Protein AF-A0A2D0N1N7-F1 (afdb_monomer_lite)

Secondary structure (DSSP, 8-state):
--HHHHHHHHHHHHHHHHHHHHSTTSTTHHHHHHHHHHHHHHHHHHTTS--SS-HHHHHHHHHHHHHHHHHHHHS-HHHHHHHHHHHHHHHHHHHHHHHHHT--

Organism: Flavilitoribacter nigricans (strain ATCC 23147 / DSM 23189 / NBRC 102662 / NCIMB 1420 / SS-2) (NCBI:txid1122177)

Structure (mmCIF, N/CA/C/O backbone):
data_AF-A0A2D0N1N7-F1
#
_entry.id   AF-A0A2D0N1N7-F1
#
loop_
_atom_site.group_PDB
_atom_site.id
_atom_site.type_symbol
_atom_site.label_atom_id
_atom_site.label_alt_id
_atom_site.label_comp_id
_atom_site.label_asym_id
_atom_site.label_entity_id
_atom_site.label_seq_id
_atom_site.pdbx_PDB_ins_code
_atom_site.Cartn_x
_atom_site.Cartn_y
_atom_site.Cartn_z
_atom_site.occupancy
_atom_site.B_iso_or_equiv
_atom_site.auth_seq_id
_atom_site.auth_comp_id
_atom_site.auth_asym_id
_atom_site.auth_atom_id
_atom_site.pdbx_PDB_model_num
ATOM 1 N N . MET A 1 1 ? -10.078 14.421 9.875 1.00 61.66 1 MET A N 1
ATOM 2 C CA . MET A 1 1 ? -9.412 13.394 9.048 1.00 61.66 1 MET A CA 1
ATOM 3 C C . MET A 1 1 ? -9.274 12.150 9.906 1.00 61.66 1 MET A C 1
ATOM 5 O O . MET A 1 1 ? -8.851 12.292 11.046 1.00 61.66 1 MET A O 1
ATOM 9 N N . ASP A 1 2 ? -9.722 10.987 9.432 1.00 84.00 2 ASP A N 1
ATOM 10 C CA . ASP A 1 2 ? -9.668 9.754 10.228 1.00 84.00 2 ASP A CA 1
ATOM 11 C C . ASP A 1 2 ? -8.205 9.326 10.436 1.00 84.00 2 ASP A C 1
ATOM 13 O O . ASP A 1 2 ? -7.430 9.278 9.475 1.00 84.00 2 ASP A O 1
ATOM 17 N N . LYS A 1 3 ? -7.819 9.039 11.686 1.00 87.00 3 LYS A N 1
ATOM 18 C CA . LYS A 1 3 ? -6.447 8.647 12.049 1.00 87.00 3 LYS A CA 1
ATOM 19 C C . LYS A 1 3 ? -5.989 7.398 11.300 1.00 87.00 3 LYS A C 1
ATOM 21 O O . LYS A 1 3 ? -4.807 7.275 10.998 1.00 87.00 3 LYS A O 1
ATOM 26 N N . ARG A 1 4 ? -6.910 6.513 10.913 1.00 88.88 4 ARG A N 1
ATOM 27 C CA . ARG A 1 4 ? -6.599 5.296 10.151 1.00 88.88 4 ARG A CA 1
ATOM 28 C C . ARG A 1 4 ? -6.002 5.591 8.778 1.00 88.88 4 ARG A C 1
ATOM 30 O O . ARG A 1 4 ? -5.186 4.810 8.303 1.00 88.88 4 ARG A O 1
ATOM 37 N N . ILE A 1 5 ? -6.353 6.724 8.163 1.00 92.38 5 ILE A N 1
ATOM 38 C CA . ILE A 1 5 ? -5.760 7.166 6.891 1.00 92.38 5 ILE A CA 1
ATOM 39 C C . ILE A 1 5 ? -4.295 7.560 7.106 1.00 92.38 5 ILE A C 1
ATOM 41 O O . ILE A 1 5 ? -3.443 7.178 6.311 1.00 92.38 5 ILE A O 1
ATOM 45 N N . LEU A 1 6 ? -3.995 8.271 8.200 1.00 92.56 6 LEU A N 1
ATOM 46 C CA . LEU A 1 6 ? -2.625 8.645 8.569 1.00 92.56 6 LEU A CA 1
ATOM 47 C C . LEU A 1 6 ? -1.782 7.423 8.941 1.00 92.56 6 LEU A C 1
ATOM 49 O O . LEU A 1 6 ? -0.648 7.316 8.491 1.00 92.56 6 LEU A O 1
ATOM 53 N N . ILE A 1 7 ? -2.346 6.487 9.708 1.00 92.62 7 ILE A N 1
ATOM 54 C CA . ILE A 1 7 ? -1.698 5.210 10.035 1.00 92.62 7 ILE A CA 1
ATOM 55 C C . ILE A 1 7 ? -1.407 4.436 8.747 1.00 92.62 7 ILE A C 1
ATOM 57 O O . ILE A 1 7 ? -0.282 3.995 8.542 1.00 92.62 7 ILE A O 1
ATOM 61 N N . GLY A 1 8 ? -2.390 4.320 7.850 1.00 93.62 8 GLY A N 1
ATOM 62 C CA . GLY A 1 8 ? -2.215 3.665 6.557 1.00 93.62 8 GLY A CA 1
ATOM 63 C C . GLY A 1 8 ? -1.122 4.313 5.716 1.00 93.62 8 GLY A C 1
ATOM 64 O O . GLY A 1 8 ? -0.222 3.615 5.258 1.00 93.62 8 GLY A O 1
ATOM 65 N N . ALA A 1 9 ? -1.142 5.639 5.569 1.00 94.69 9 ALA A N 1
ATOM 66 C CA . ALA A 1 9 ? -0.102 6.382 4.861 1.00 94.69 9 ALA A CA 1
ATOM 67 C C . ALA A 1 9 ? 1.281 6.207 5.510 1.00 94.69 9 ALA A C 1
ATOM 69 O O . ALA A 1 9 ? 2.268 6.073 4.797 1.00 94.69 9 ALA A O 1
ATOM 70 N N . GLY A 1 10 ? 1.359 6.158 6.843 1.00 94.50 10 GLY A N 1
ATOM 71 C CA . GLY A 1 10 ? 2.600 5.924 7.582 1.00 94.50 10 GLY A CA 1
ATOM 72 C C . GLY A 1 10 ? 3.165 4.518 7.373 1.00 94.50 10 GLY A C 1
ATOM 73 O O . GLY A 1 10 ? 4.346 4.370 7.076 1.00 94.50 10 GLY A O 1
ATOM 74 N N . VAL A 1 11 ? 2.329 3.479 7.458 1.00 94.75 11 VAL A N 1
ATOM 75 C CA . VAL A 1 11 ? 2.744 2.095 7.162 1.00 94.75 11 VAL A CA 1
ATOM 76 C C . VAL A 1 11 ? 3.152 1.961 5.692 1.00 94.75 11 VAL A C 1
ATOM 78 O O . VAL A 1 11 ? 4.182 1.362 5.389 1.00 94.75 11 VAL A O 1
ATOM 81 N N . GLY A 1 12 ? 2.378 2.568 4.790 1.00 95.25 12 GLY A N 1
ATOM 82 C CA . GLY A 1 12 ? 2.677 2.623 3.363 1.00 95.25 12 GLY A CA 1
ATOM 83 C C . GLY A 1 12 ? 3.976 3.364 3.050 1.00 95.25 12 GLY A C 1
ATOM 84 O O . GLY A 1 12 ? 4.719 2.930 2.180 1.00 95.25 12 GLY A O 1
ATOM 85 N N . LEU A 1 13 ? 4.304 4.423 3.794 1.00 95.69 13 LEU A N 1
ATOM 86 C CA . LEU A 1 13 ? 5.582 5.127 3.686 1.00 95.69 13 LEU A CA 1
ATOM 87 C C . LEU A 1 13 ? 6.751 4.220 4.070 1.00 95.69 13 LEU A C 1
ATOM 89 O O . LEU A 1 13 ? 7.744 4.169 3.353 1.00 95.69 13 LEU A O 1
ATOM 93 N N . VAL A 1 14 ? 6.640 3.498 5.188 1.00 94.75 14 VAL A N 1
ATOM 94 C CA . VAL A 1 14 ? 7.700 2.589 5.646 1.00 94.75 14 VAL A CA 1
ATOM 95 C C . VAL A 1 14 ? 7.935 1.475 4.628 1.00 94.75 14 VAL A C 1
ATOM 97 O O . VAL A 1 14 ? 9.081 1.226 4.257 1.00 94.75 14 VAL A O 1
ATOM 100 N N . LEU A 1 15 ? 6.870 0.838 4.135 1.00 94.38 15 LEU A N 1
ATOM 101 C CA . LEU A 1 15 ? 6.993 -0.209 3.117 1.00 94.38 15 LEU A CA 1
ATOM 102 C C . LEU A 1 15 ? 7.479 0.346 1.775 1.00 94.38 15 LEU A C 1
ATOM 104 O O . LEU A 1 15 ? 8.399 -0.217 1.196 1.00 94.38 15 LEU A O 1
ATOM 108 N N . GLY A 1 16 ? 6.964 1.495 1.339 1.00 92.75 16 GLY A N 1
ATOM 109 C CA . GLY A 1 16 ? 7.417 2.169 0.124 1.00 92.75 16 GLY A CA 1
ATOM 110 C C . GLY A 1 16 ? 8.890 2.586 0.183 1.00 92.75 16 GLY A C 1
ATOM 111 O O . GLY A 1 16 ? 9.574 2.532 -0.832 1.00 92.75 16 GLY A O 1
ATOM 112 N N . LEU A 1 17 ? 9.419 2.950 1.359 1.00 93.44 17 LEU A N 1
ATOM 113 C CA . LEU A 1 17 ? 10.856 3.186 1.548 1.00 93.44 17 LEU A CA 1
ATOM 114 C C . LEU A 1 17 ? 11.657 1.893 1.393 1.00 93.44 17 LEU A C 1
ATOM 116 O O . LEU A 1 17 ? 12.677 1.895 0.709 1.00 93.44 17 LEU A O 1
ATOM 120 N N . ILE A 1 18 ? 11.202 0.797 2.003 1.00 92.31 18 ILE A N 1
ATOM 121 C CA . ILE A 1 18 ? 11.856 -0.512 1.873 1.00 92.31 18 ILE A CA 1
ATOM 122 C C . ILE A 1 18 ? 11.891 -0.929 0.399 1.00 92.31 18 ILE A C 1
ATOM 124 O O . ILE A 1 18 ? 12.955 -1.246 -0.122 1.00 92.31 18 ILE A O 1
ATOM 128 N N . GLU A 1 19 ? 10.759 -0.856 -0.294 1.00 90.06 19 GLU A N 1
ATOM 129 C CA . GLU A 1 19 ? 10.646 -1.170 -1.721 1.00 90.06 19 GLU A CA 1
ATOM 130 C C . GLU A 1 19 ? 11.496 -0.255 -2.585 1.00 90.06 19 GLU A C 1
ATOM 132 O O . GLU A 1 19 ? 12.199 -0.734 -3.470 1.00 90.06 19 GLU A O 1
ATOM 137 N N . MET A 1 20 ? 11.496 1.048 -2.295 1.00 90.94 20 MET A N 1
ATOM 138 C CA . MET A 1 20 ? 12.363 1.997 -2.976 1.00 90.94 20 MET A CA 1
ATOM 139 C C . MET A 1 20 ? 13.809 1.525 -2.916 1.00 90.94 20 MET A C 1
ATOM 141 O O . MET A 1 20 ? 14.445 1.563 -3.958 1.00 90.94 20 MET A O 1
ATOM 145 N N . PHE A 1 21 ? 14.318 1.071 -1.762 1.00 89.12 21 PHE A N 1
ATOM 146 C CA . PHE A 1 21 ? 15.692 0.569 -1.608 1.00 89.12 21 PHE A CA 1
ATOM 147 C C . PHE A 1 21 ? 15.925 -0.819 -2.223 1.00 89.12 21 PHE A C 1
ATOM 149 O O . PHE A 1 21 ? 17.020 -1.095 -2.709 1.00 89.12 21 PHE A O 1
ATOM 156 N N . LEU A 1 22 ? 14.922 -1.698 -2.214 1.00 87.19 22 LEU A N 1
ATOM 157 C CA . LEU A 1 22 ? 15.030 -3.040 -2.796 1.00 87.19 22 LEU A CA 1
ATOM 158 C C . LEU A 1 22 ? 14.994 -3.015 -4.329 1.00 87.19 22 LEU A C 1
ATOM 160 O O . LEU A 1 22 ? 15.702 -3.785 -4.975 1.00 87.19 22 LEU A O 1
ATOM 164 N N . PHE A 1 23 ? 14.216 -2.101 -4.905 1.00 84.00 23 PHE A N 1
ATOM 165 C CA . PHE A 1 23 ? 13.958 -2.011 -6.341 1.00 84.00 23 PHE A CA 1
ATOM 166 C C . PHE A 1 23 ? 14.615 -0.777 -6.993 1.00 84.00 23 PHE A C 1
ATOM 168 O O . PHE A 1 23 ? 14.316 -0.442 -8.139 1.00 84.00 23 PHE A O 1
ATOM 175 N N . THR A 1 24 ? 15.558 -0.104 -6.310 1.00 70.00 24 THR A N 1
ATOM 176 C CA . THR A 1 24 ? 16.235 1.124 -6.801 1.00 70.00 24 THR A CA 1
ATOM 177 C C . THR A 1 24 ? 17.208 0.910 -7.955 1.00 70.00 24 THR A C 1
ATOM 179 O O . THR A 1 24 ? 17.866 1.864 -8.366 1.00 70.00 24 THR A O 1
ATOM 182 N N . GLN A 1 25 ? 17.334 -0.294 -8.516 1.00 62.44 25 GLN A N 1
ATOM 183 C CA . GLN A 1 25 ? 18.294 -0.542 -9.600 1.00 62.44 25 GLN A CA 1
ATOM 184 C C . GLN A 1 25 ? 17.950 0.183 -10.927 1.00 62.44 25 GLN A C 1
ATOM 186 O O . GLN A 1 25 ? 18.640 -0.008 -11.924 1.00 62.44 25 GLN A O 1
ATOM 191 N N . GLY A 1 26 ? 16.946 1.071 -10.949 1.00 57.38 26 GLY A N 1
ATOM 192 C CA . GLY A 1 26 ? 16.631 1.958 -12.071 1.00 57.38 26 GLY A CA 1
ATOM 193 C C . GLY A 1 26 ? 15.939 3.268 -11.660 1.00 57.38 26 GLY A C 1
ATOM 194 O O . GLY A 1 26 ? 15.670 3.524 -10.487 1.00 57.38 26 GLY A O 1
ATOM 195 N N . ASN A 1 27 ? 15.601 4.091 -12.661 1.00 59.53 27 ASN A N 1
ATOM 196 C CA . ASN A 1 27 ? 15.047 5.457 -12.558 1.00 59.53 27 ASN A CA 1
ATOM 197 C C . ASN A 1 27 ? 13.641 5.568 -11.905 1.00 59.53 27 ASN A C 1
ATOM 199 O O . ASN A 1 27 ? 12.993 6.607 -11.999 1.00 59.53 27 ASN A O 1
ATOM 203 N N . GLY A 1 28 ? 13.149 4.501 -11.265 1.00 67.38 28 GLY A N 1
ATOM 204 C CA . GLY A 1 28 ? 11.788 4.374 -10.738 1.00 67.38 28 GLY A CA 1
ATOM 205 C C . GLY A 1 28 ? 11.669 4.354 -9.212 1.00 67.38 28 GLY A C 1
ATOM 206 O O . GLY A 1 28 ? 10.553 4.262 -8.717 1.00 67.38 28 GLY A O 1
ATOM 207 N N . GLY A 1 29 ? 12.760 4.452 -8.442 1.00 81.56 29 GLY A N 1
ATOM 208 C CA . GLY A 1 29 ? 12.726 4.300 -6.973 1.00 81.56 29 GLY A CA 1
ATOM 209 C C . GLY A 1 29 ? 11.709 5.205 -6.256 1.00 81.56 29 GLY A C 1
ATOM 210 O O . GLY A 1 29 ? 10.984 4.760 -5.370 1.00 81.56 29 GLY A O 1
ATOM 211 N N . ILE A 1 30 ? 11.585 6.462 -6.690 1.00 88.31 30 ILE A N 1
ATOM 212 C CA . ILE A 1 30 ? 10.610 7.411 -6.125 1.00 88.31 30 ILE A CA 1
ATOM 213 C C . ILE A 1 30 ? 9.163 6.977 -6.406 1.00 88.31 30 ILE A C 1
ATOM 215 O O . ILE A 1 30 ? 8.287 7.213 -5.576 1.00 88.31 30 ILE A O 1
ATOM 219 N N . LEU A 1 31 ? 8.900 6.324 -7.543 1.00 90.31 31 LEU A N 1
ATOM 220 C CA . LEU A 1 31 ? 7.566 5.823 -7.869 1.00 90.31 31 LEU A CA 1
ATOM 221 C C . LEU A 1 31 ? 7.132 4.755 -6.860 1.00 90.31 31 LEU A C 1
ATOM 223 O O . LEU A 1 31 ? 6.020 4.843 -6.353 1.00 90.31 31 LEU A O 1
ATOM 227 N N . TRP A 1 32 ? 8.015 3.820 -6.499 1.00 90.0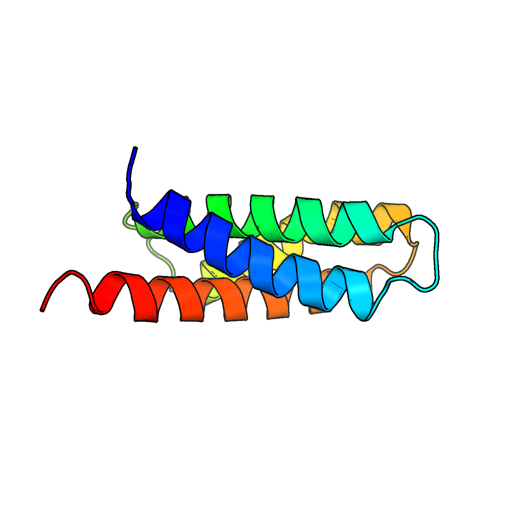0 32 TRP A N 1
ATOM 228 C CA . TRP A 1 32 ? 7.744 2.804 -5.471 1.00 90.00 32 TRP A CA 1
ATOM 229 C C . TRP A 1 32 ? 7.361 3.432 -4.126 1.00 90.00 32 TRP A C 1
ATOM 231 O O . TRP A 1 32 ? 6.349 3.066 -3.529 1.00 90.00 32 TRP A O 1
ATOM 241 N N . LEU A 1 33 ? 8.099 4.461 -3.699 1.00 92.38 33 LEU A N 1
ATOM 242 C CA . LEU A 1 33 ? 7.786 5.209 -2.481 1.00 92.38 33 LEU A CA 1
ATOM 243 C C . LEU A 1 33 ? 6.399 5.864 -2.543 1.00 92.38 33 LEU A C 1
ATOM 245 O O . LEU A 1 33 ? 5.592 5.711 -1.624 1.00 92.38 33 LEU A O 1
ATOM 249 N N . ILE A 1 34 ? 6.117 6.600 -3.623 1.00 93.62 34 ILE A N 1
ATOM 250 C CA . ILE A 1 34 ? 4.843 7.308 -3.801 1.00 93.62 34 ILE A CA 1
ATOM 251 C C . ILE A 1 34 ? 3.683 6.310 -3.827 1.00 93.62 34 ILE A C 1
ATOM 253 O O . ILE A 1 34 ? 2.672 6.528 -3.156 1.00 93.62 34 ILE A O 1
ATOM 257 N N . MET A 1 35 ? 3.831 5.204 -4.556 1.00 93.44 35 MET A N 1
ATOM 258 C CA . MET A 1 35 ? 2.790 4.186 -4.673 1.00 93.44 35 MET A CA 1
ATOM 259 C C . MET A 1 35 ? 2.530 3.479 -3.343 1.00 93.44 35 MET A C 1
ATOM 261 O O . MET A 1 35 ? 1.363 3.287 -2.998 1.00 93.44 35 MET A O 1
ATOM 265 N N . GLY A 1 36 ? 3.569 3.203 -2.550 1.00 94.75 36 GLY A N 1
ATOM 266 C CA . GLY A 1 36 ? 3.423 2.684 -1.189 1.00 94.75 36 GLY A CA 1
ATOM 267 C C . GLY A 1 36 ? 2.614 3.622 -0.287 1.00 94.75 36 GLY A C 1
ATOM 268 O O . GLY A 1 36 ? 1.669 3.188 0.376 1.00 94.75 36 GLY A O 1
ATOM 269 N N . VAL A 1 37 ? 2.900 4.930 -0.311 1.00 96.31 37 VAL A N 1
ATOM 270 C CA . VAL A 1 37 ? 2.151 5.937 0.470 1.00 96.31 37 VAL A CA 1
ATOM 271 C C . VAL A 1 37 ? 0.693 6.038 0.016 1.00 96.31 37 VAL A C 1
ATOM 273 O O . VAL A 1 37 ? -0.215 6.059 0.852 1.00 96.31 37 VAL A O 1
ATOM 276 N N . VAL A 1 38 ? 0.449 6.081 -1.296 1.00 96.25 38 VAL A N 1
ATOM 277 C CA . VAL A 1 38 ? -0.904 6.175 -1.869 1.00 96.25 38 VAL A CA 1
ATOM 278 C C . VAL A 1 38 ? -1.718 4.919 -1.554 1.00 96.25 38 VAL A C 1
ATOM 280 O O . VAL A 1 38 ? -2.865 5.036 -1.115 1.00 96.25 38 VAL A O 1
ATOM 283 N N . ALA A 1 39 ? -1.128 3.729 -1.698 1.00 95.44 39 ALA A N 1
ATOM 284 C CA . ALA A 1 39 ? -1.753 2.469 -1.300 1.00 95.44 39 ALA A CA 1
ATOM 285 C C . ALA A 1 39 ? -2.052 2.447 0.201 1.00 95.44 39 ALA A C 1
ATOM 287 O O . ALA A 1 39 ? -3.160 2.097 0.607 1.00 95.44 39 ALA A O 1
ATOM 288 N N . GLY A 1 40 ? -1.108 2.924 1.012 1.00 95.50 40 GLY A N 1
ATOM 289 C CA . GLY A 1 40 ? -1.261 3.155 2.443 1.00 95.50 40 GLY A CA 1
ATOM 290 C C . GLY A 1 40 ? -2.499 3.969 2.791 1.00 95.50 40 GLY A C 1
ATOM 291 O O . GLY A 1 40 ? -3.366 3.521 3.545 1.00 95.50 40 GLY A O 1
ATOM 292 N N . ALA A 1 41 ? -2.608 5.160 2.210 1.00 95.31 41 ALA A N 1
ATOM 293 C CA . ALA A 1 41 ? -3.731 6.059 2.435 1.00 95.31 41 ALA A CA 1
ATOM 294 C C . ALA A 1 41 ? -5.061 5.453 1.954 1.00 95.3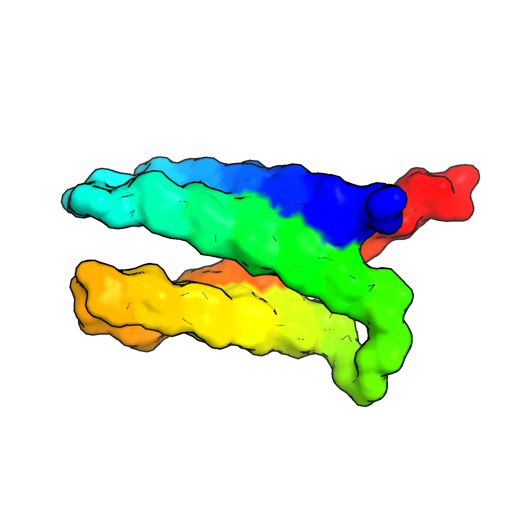1 41 ALA A C 1
ATOM 296 O O . ALA A 1 41 ? -6.069 5.552 2.659 1.00 95.31 41 ALA A O 1
ATOM 297 N N . ALA A 1 42 ? -5.068 4.786 0.795 1.00 95.19 42 ALA A N 1
ATOM 298 C CA . ALA A 1 42 ? -6.251 4.131 0.243 1.00 95.19 42 ALA A CA 1
ATOM 299 C C . ALA A 1 42 ? -6.745 2.980 1.133 1.00 95.19 42 ALA A C 1
ATOM 301 O O . ALA A 1 42 ? -7.940 2.887 1.413 1.00 95.19 42 ALA A O 1
ATOM 302 N N . ILE A 1 43 ? -5.839 2.142 1.642 1.00 95.31 43 ILE A N 1
ATOM 303 C CA . ILE A 1 43 ? -6.158 1.037 2.559 1.00 95.31 43 ILE A CA 1
ATOM 304 C C . ILE A 1 43 ? -6.608 1.574 3.921 1.00 95.31 43 ILE A C 1
ATOM 306 O O . ILE A 1 43 ? -7.595 1.098 4.488 1.00 95.31 43 ILE A O 1
ATOM 310 N N . GLY A 1 44 ? -5.936 2.610 4.426 1.00 93.06 44 GLY A N 1
ATOM 311 C CA . GLY A 1 44 ? -6.336 3.317 5.639 1.00 93.06 44 GLY A CA 1
ATOM 312 C C . GLY A 1 44 ? -7.752 3.881 5.523 1.00 93.06 44 GLY A C 1
ATOM 313 O O . GLY A 1 44 ? -8.579 3.648 6.403 1.00 93.06 44 GLY A O 1
ATOM 314 N N . PHE A 1 45 ? -8.081 4.524 4.400 1.00 92.75 45 PHE A N 1
ATOM 315 C CA . PHE A 1 45 ? -9.445 4.963 4.099 1.00 92.75 45 PHE A CA 1
ATOM 316 C C . PHE A 1 45 ? -10.408 3.781 3.999 1.00 92.75 45 PHE A C 1
ATOM 318 O O . PHE A 1 45 ? -11.493 3.821 4.584 1.00 92.75 45 PHE A O 1
ATOM 325 N N . ALA A 1 46 ? -10.010 2.700 3.329 1.00 91.69 46 ALA A N 1
ATOM 326 C CA . ALA A 1 46 ? -10.856 1.532 3.166 1.00 91.69 46 ALA A CA 1
ATOM 327 C C . ALA A 1 46 ? -11.230 0.890 4.517 1.00 91.69 46 ALA A C 1
ATOM 329 O O . ALA A 1 46 ? -12.345 0.410 4.699 1.00 91.69 46 ALA A O 1
ATOM 330 N N . SER A 1 47 ? -10.339 0.968 5.507 1.00 90.50 47 SER A N 1
ATOM 331 C CA . SER A 1 47 ? -10.585 0.474 6.867 1.00 90.50 47 SER A CA 1
ATOM 332 C C . SER A 1 47 ? -11.639 1.271 7.655 1.00 90.50 47 SER A C 1
ATOM 334 O O . SER A 1 47 ? -12.097 0.821 8.707 1.00 90.50 47 SER A O 1
ATOM 336 N N . THR A 1 48 ? -12.021 2.464 7.183 1.00 88.94 48 THR A N 1
ATOM 337 C CA . THR A 1 48 ? -13.054 3.309 7.814 1.00 88.94 48 THR A CA 1
ATOM 338 C C . THR A 1 48 ? -14.465 2.954 7.348 1.00 88.94 48 THR A C 1
ATOM 340 O O . THR A 1 48 ? -15.447 3.375 7.959 1.00 88.94 48 THR A O 1
ATOM 343 N N . ARG A 1 49 ? -14.590 2.189 6.258 1.00 85.88 49 ARG A N 1
ATOM 344 C CA . ARG A 1 49 ? -15.868 1.878 5.620 1.00 85.88 49 ARG A CA 1
ATOM 345 C C . ARG A 1 49 ? -16.227 0.402 5.814 1.00 85.88 49 ARG A C 1
ATOM 347 O O . ARG A 1 49 ? -15.357 -0.461 5.705 1.00 85.88 49 ARG A O 1
ATOM 354 N N . PRO A 1 50 ? -17.507 0.085 6.065 1.00 81.75 50 PRO A N 1
ATOM 355 C CA . PRO A 1 50 ? -17.965 -1.293 6.123 1.00 81.75 50 PRO A CA 1
ATOM 356 C C . PRO A 1 50 ? -18.098 -1.843 4.699 1.00 81.75 50 PRO A C 1
ATOM 358 O O . PRO A 1 50 ? -19.127 -1.677 4.047 1.00 81.75 50 PRO A O 1
ATOM 361 N N . PHE A 1 51 ? -17.045 -2.480 4.194 1.00 83.19 51 PHE A N 1
ATOM 362 C CA . PHE A 1 51 ? -17.120 -3.238 2.946 1.00 83.19 51 PHE A CA 1
ATOM 363 C C . PHE A 1 51 ? -17.608 -4.664 3.214 1.00 83.19 51 PHE A C 1
ATOM 365 O O . PHE A 1 51 ? -17.225 -5.281 4.204 1.00 83.19 51 PHE A O 1
ATOM 372 N N . GLY A 1 52 ? -18.418 -5.212 2.305 1.00 85.38 52 GLY A N 1
ATOM 373 C CA . GLY A 1 52 ? -18.931 -6.589 2.389 1.00 85.38 52 GLY A CA 1
ATOM 374 C C . GLY A 1 52 ? -17.899 -7.681 2.079 1.00 85.38 52 GLY A C 1
ATOM 375 O O . GLY A 1 52 ? -18.261 -8.846 1.953 1.00 85.38 52 GLY A O 1
ATOM 376 N N . ILE A 1 53 ? -16.625 -7.317 1.928 1.00 90.94 53 ILE A N 1
ATOM 377 C CA . ILE A 1 53 ? -15.521 -8.234 1.635 1.00 90.94 53 ILE A CA 1
ATOM 378 C C . ILE A 1 53 ? -14.486 -8.197 2.757 1.00 90.94 53 ILE A C 1
ATOM 380 O O . ILE A 1 53 ? -14.367 -7.212 3.486 1.00 90.94 53 ILE A O 1
ATOM 384 N N . ASN A 1 54 ? -13.712 -9.276 2.890 1.00 93.12 54 ASN A N 1
ATOM 385 C CA . ASN A 1 54 ? -12.651 -9.347 3.887 1.00 93.12 54 ASN A CA 1
ATOM 386 C C . ASN A 1 54 ? -11.643 -8.206 3.671 1.00 93.12 54 ASN A C 1
ATOM 388 O O . ASN A 1 54 ? -11.097 -8.048 2.581 1.00 93.12 54 ASN A O 1
ATOM 392 N N . PHE A 1 55 ? -11.374 -7.437 4.727 1.00 92.56 55 PHE A N 1
ATOM 393 C CA . PHE A 1 55 ? -10.485 -6.278 4.668 1.00 92.56 55 PHE A CA 1
ATOM 394 C C . PHE A 1 55 ? -9.084 -6.604 4.125 1.00 92.56 55 PHE A C 1
ATOM 396 O O . PHE A 1 55 ? -8.539 -5.818 3.357 1.00 92.56 55 PHE A O 1
ATOM 403 N N . LEU A 1 56 ? -8.505 -7.765 4.455 1.00 94.12 56 LEU A N 1
ATOM 404 C CA . LEU A 1 56 ? -7.184 -8.154 3.941 1.00 94.12 56 LEU A CA 1
ATOM 405 C C . LEU A 1 56 ? -7.221 -8.457 2.441 1.00 94.12 56 LEU A C 1
ATOM 407 O O . LEU A 1 56 ? -6.293 -8.096 1.724 1.00 94.12 56 LEU A O 1
ATOM 411 N N . VAL A 1 57 ? -8.317 -9.049 1.960 1.00 95.12 57 VAL A N 1
ATOM 412 C CA . VAL A 1 57 ? -8.539 -9.267 0.523 1.00 95.12 57 VAL A CA 1
ATOM 413 C C . VAL A 1 57 ? -8.688 -7.928 -0.192 1.00 95.12 57 VAL A C 1
ATOM 415 O O . VAL A 1 57 ? -8.053 -7.711 -1.217 1.00 95.12 57 VAL A O 1
ATOM 418 N N . LEU A 1 58 ? -9.459 -6.994 0.373 1.00 94.50 58 LEU A N 1
ATOM 419 C CA . LEU A 1 58 ? -9.571 -5.639 -0.169 1.00 94.50 58 LEU A CA 1
ATOM 420 C C . LEU A 1 58 ? -8.211 -4.929 -0.212 1.00 94.50 58 LEU A C 1
ATOM 422 O O . LEU A 1 58 ? -7.889 -4.293 -1.208 1.00 94.50 58 LEU A O 1
ATOM 426 N N . SER A 1 59 ? -7.400 -5.073 0.836 1.00 95.44 59 SER A N 1
ATOM 427 C CA . SER A 1 59 ? -6.067 -4.462 0.913 1.00 95.44 59 SER A CA 1
ATOM 428 C C . SER A 1 59 ? -5.128 -5.014 -0.164 1.00 95.44 59 SER A C 1
ATOM 430 O O . SER A 1 59 ? -4.449 -4.248 -0.843 1.00 95.44 59 SER A O 1
ATOM 432 N N . PHE A 1 60 ? -5.151 -6.334 -0.377 1.00 96.75 60 PHE A N 1
ATOM 433 C CA . PHE A 1 60 ? -4.421 -7.000 -1.456 1.00 96.75 60 PHE A CA 1
ATOM 434 C C . PHE A 1 60 ? -4.871 -6.505 -2.840 1.00 96.75 60 PHE A C 1
ATOM 436 O O . PHE A 1 60 ? -4.038 -6.156 -3.670 1.00 96.75 60 PHE A O 1
ATOM 443 N N . LEU A 1 61 ? -6.183 -6.398 -3.077 1.00 96.31 61 LEU A N 1
ATOM 444 C CA . LEU A 1 61 ? -6.735 -5.899 -4.343 1.00 96.31 61 LEU A CA 1
ATOM 445 C C . LEU A 1 61 ? -6.366 -4.434 -4.611 1.00 96.31 61 LEU A C 1
ATOM 447 O O . LEU A 1 61 ? -6.035 -4.092 -5.743 1.00 96.31 61 LEU A O 1
ATOM 451 N N . ILE A 1 62 ? -6.393 -3.574 -3.588 1.00 95.62 62 ILE A N 1
ATOM 452 C CA . ILE A 1 62 ? -5.947 -2.178 -3.712 1.00 95.62 62 ILE A CA 1
ATOM 453 C C . ILE A 1 62 ? -4.474 -2.135 -4.130 1.00 95.62 62 ILE A C 1
ATOM 455 O O . ILE A 1 62 ? -4.124 -1.393 -5.047 1.00 95.62 62 ILE A O 1
ATOM 459 N N . GLY A 1 63 ? -3.634 -2.958 -3.499 1.00 95.31 63 GLY A N 1
ATOM 460 C CA . GLY A 1 63 ? -2.225 -3.104 -3.851 1.00 95.31 63 GLY A CA 1
ATOM 461 C C . GLY A 1 63 ? -2.011 -3.539 -5.304 1.00 95.31 63 GLY A C 1
ATOM 462 O O . GLY A 1 63 ? -1.305 -2.857 -6.046 1.00 95.31 63 GLY A O 1
ATOM 463 N N . LEU A 1 64 ? -2.696 -4.606 -5.736 1.00 95.31 64 LEU A N 1
ATOM 464 C CA . LEU A 1 64 ? -2.658 -5.102 -7.119 1.00 95.31 64 LEU A CA 1
ATOM 465 C C . LEU A 1 64 ? -3.002 -4.005 -8.135 1.00 95.31 64 LEU A C 1
ATOM 467 O O . LEU A 1 64 ? -2.300 -3.832 -9.127 1.00 95.31 64 LEU A O 1
ATOM 471 N N . VAL A 1 65 ? -4.093 -3.271 -7.895 1.00 95.44 65 VAL A N 1
ATOM 472 C CA . VAL A 1 65 ? -4.587 -2.248 -8.827 1.00 95.44 65 VAL A CA 1
ATOM 473 C C . VAL A 1 65 ? -3.638 -1.059 -8.893 1.00 95.44 65 VAL A C 1
ATOM 475 O O . VAL A 1 65 ? -3.363 -0.554 -9.977 1.00 95.44 65 VAL A O 1
ATOM 478 N N . LEU A 1 66 ? -3.128 -0.598 -7.753 1.00 93.44 66 LEU A N 1
ATOM 479 C CA . LEU A 1 66 ? -2.261 0.576 -7.723 1.00 93.44 66 LEU A CA 1
ATOM 480 C C . LEU A 1 66 ? -0.901 0.297 -8.370 1.00 93.44 66 LEU A C 1
ATOM 482 O O . LEU A 1 66 ? -0.404 1.130 -9.127 1.00 93.44 66 LEU A O 1
ATOM 486 N N . TYR A 1 67 ? -0.330 -0.888 -8.162 1.00 92.81 67 TYR A N 1
ATOM 487 C CA . TYR A 1 67 ? 0.982 -1.230 -8.715 1.00 92.81 67 TYR A CA 1
ATOM 488 C C . TYR A 1 67 ? 0.948 -1.575 -10.209 1.00 92.81 67 TYR A C 1
ATOM 490 O O . TYR A 1 67 ? 2.007 -1.699 -10.818 1.00 92.81 67 TYR A O 1
ATOM 498 N N . LEU A 1 68 ? -0.227 -1.582 -10.855 1.00 92.75 68 LEU A N 1
ATOM 499 C CA . LEU A 1 68 ? -0.317 -1.538 -12.322 1.00 92.75 68 LEU A CA 1
ATOM 500 C C . LEU A 1 68 ? 0.422 -0.328 -12.911 1.00 92.75 68 LEU A C 1
ATOM 502 O O . LEU A 1 68 ? 0.977 -0.415 -14.003 1.00 92.75 68 LEU A O 1
ATOM 506 N N . VAL A 1 69 ? 0.456 0.797 -12.190 1.00 90.12 69 VAL A N 1
ATOM 507 C CA . VAL A 1 69 ? 1.186 2.003 -12.614 1.00 90.12 69 VAL A CA 1
ATOM 508 C C . VAL A 1 69 ? 2.700 1.775 -12.581 1.00 90.12 69 VAL A C 1
ATOM 510 O O . VAL A 1 69 ? 3.418 2.266 -13.455 1.00 90.12 69 VAL A O 1
ATOM 513 N N . VAL A 1 70 ? 3.177 1.011 -11.594 1.00 88.94 70 VAL A N 1
ATOM 514 C CA . VAL A 1 70 ? 4.589 0.624 -11.466 1.00 88.94 70 VAL A CA 1
ATOM 515 C C . VAL A 1 70 ? 4.949 -0.360 -12.575 1.00 88.94 70 VAL A C 1
ATOM 517 O O . VAL A 1 70 ? 5.842 -0.069 -13.366 1.00 88.94 70 VAL A O 1
ATOM 520 N N . ALA A 1 71 ? 4.146 -1.414 -12.737 1.00 88.75 71 ALA A N 1
ATOM 521 C CA . ALA A 1 71 ? 4.252 -2.394 -13.816 1.00 88.75 71 ALA A CA 1
ATOM 522 C C . ALA A 1 71 ? 4.318 -1.757 -15.213 1.00 88.75 71 ALA A C 1
ATOM 524 O O . ALA A 1 71 ? 5.110 -2.170 -16.059 1.00 88.75 71 ALA A O 1
ATOM 525 N N . ALA A 1 72 ? 3.497 -0.734 -15.468 1.00 88.94 72 ALA A N 1
ATOM 526 C CA . ALA A 1 72 ? 3.499 -0.015 -16.738 1.00 88.94 72 ALA A CA 1
ATOM 527 C C . ALA A 1 72 ? 4.787 0.799 -16.966 1.00 88.94 72 ALA A C 1
ATOM 529 O O . ALA A 1 72 ? 5.175 1.007 -18.114 1.00 88.94 72 ALA A O 1
ATOM 530 N N . ASN A 1 73 ? 5.454 1.252 -15.898 1.00 87.56 73 ASN A N 1
ATOM 531 C CA . ASN A 1 73 ? 6.718 1.990 -15.981 1.00 87.56 73 ASN A CA 1
ATOM 532 C C . ASN A 1 73 ? 7.936 1.071 -16.130 1.00 87.56 73 ASN A C 1
ATOM 534 O O . ASN A 1 73 ? 8.878 1.419 -16.838 1.00 87.56 73 ASN A O 1
ATOM 538 N N . THR A 1 74 ? 7.944 -0.079 -15.461 1.00 85.12 74 THR A N 1
ATOM 539 C CA . THR A 1 74 ? 9.071 -1.027 -15.480 1.00 85.12 74 THR A CA 1
ATOM 540 C C . THR A 1 74 ? 8.988 -2.022 -16.641 1.00 85.12 74 THR A C 1
ATOM 542 O O . THR A 1 74 ? 10.004 -2.586 -17.045 1.00 85.12 74 THR A O 1
ATOM 545 N N . GLY A 1 75 ? 7.781 -2.267 -17.165 1.00 85.56 75 GLY A N 1
ATOM 546 C CA . GLY A 1 75 ? 7.480 -3.344 -18.108 1.00 85.56 75 GLY A CA 1
ATOM 547 C C . GLY A 1 75 ? 7.331 -4.728 -17.458 1.00 85.56 75 GLY A C 1
ATOM 548 O O . GLY A 1 75 ? 7.059 -5.698 -18.169 1.00 85.56 75 GLY A O 1
ATOM 549 N N . GLN A 1 76 ? 7.481 -4.849 -16.134 1.00 86.88 76 GLN A N 1
ATOM 550 C CA . GLN A 1 76 ? 7.457 -6.118 -15.397 1.00 86.88 76 GLN A CA 1
ATOM 551 C C . GLN A 1 76 ? 6.098 -6.365 -14.736 1.00 86.88 76 GLN A C 1
ATOM 553 O O . GLN A 1 76 ? 5.945 -6.323 -13.520 1.00 86.88 76 GLN A O 1
ATOM 558 N N . TYR A 1 77 ? 5.085 -6.655 -15.553 1.00 88.75 77 TYR A N 1
ATOM 559 C CA . TYR A 1 77 ? 3.698 -6.732 -15.087 1.00 88.75 77 TYR A CA 1
ATOM 560 C C . TYR A 1 77 ? 3.463 -7.726 -13.954 1.00 88.75 77 TYR A C 1
ATOM 562 O O . TYR A 1 77 ? 2.917 -7.352 -12.924 1.00 88.75 77 TYR A O 1
ATOM 570 N N . LEU A 1 78 ? 3.846 -8.992 -14.130 1.00 91.38 78 LEU A N 1
ATOM 571 C CA . LEU A 1 78 ? 3.512 -10.015 -13.141 1.00 91.38 78 LEU A CA 1
ATOM 572 C C . LEU A 1 78 ? 4.205 -9.760 -11.795 1.00 91.38 78 LEU A C 1
ATOM 574 O O . LEU A 1 78 ? 3.556 -9.875 -10.759 1.00 91.38 78 LEU A O 1
ATOM 578 N N . ASP A 1 79 ? 5.489 -9.404 -11.820 1.00 90.69 79 ASP A N 1
ATOM 579 C CA . ASP A 1 79 ? 6.292 -9.229 -10.608 1.00 90.69 79 ASP A CA 1
ATOM 580 C C . ASP A 1 79 ? 5.861 -7.987 -9.816 1.00 90.69 79 ASP A C 1
ATOM 582 O O . ASP A 1 79 ? 5.559 -8.074 -8.625 1.00 90.69 79 ASP A O 1
ATOM 586 N N . ASP A 1 80 ? 5.689 -6.849 -10.492 1.00 91.19 80 ASP A N 1
ATOM 587 C CA . ASP A 1 80 ? 5.314 -5.595 -9.834 1.00 91.19 80 ASP A CA 1
ATOM 588 C C . ASP A 1 80 ? 3.882 -5.621 -9.303 1.00 91.19 80 ASP A C 1
ATOM 590 O O . ASP A 1 80 ? 3.610 -5.113 -8.214 1.00 91.19 80 ASP A O 1
ATOM 594 N N . ILE A 1 81 ? 2.955 -6.239 -10.044 1.00 93.00 81 ILE A N 1
ATOM 595 C CA . ILE A 1 81 ? 1.571 -6.400 -9.590 1.00 93.00 81 ILE A CA 1
ATOM 596 C C . ILE A 1 81 ? 1.544 -7.291 -8.346 1.00 93.00 81 ILE A C 1
ATOM 598 O O . ILE A 1 81 ? 0.921 -6.922 -7.350 1.00 93.00 81 ILE A O 1
ATOM 602 N N . LEU A 1 82 ? 2.224 -8.443 -8.367 1.00 94.69 82 LEU A N 1
ATOM 603 C CA . LEU A 1 82 ? 2.278 -9.339 -7.209 1.00 94.69 82 LEU A CA 1
ATOM 604 C C . LEU A 1 82 ? 2.956 -8.677 -6.010 1.00 94.69 82 LEU A C 1
ATOM 606 O O . LEU A 1 82 ? 2.440 -8.796 -4.896 1.00 94.69 82 LEU A O 1
ATOM 610 N N . THR A 1 83 ? 4.042 -7.939 -6.245 1.00 93.81 83 THR A N 1
ATOM 611 C CA . THR A 1 83 ? 4.704 -7.118 -5.228 1.00 93.81 83 THR A CA 1
ATOM 612 C C . THR A 1 83 ? 3.700 -6.153 -4.618 1.00 93.81 83 THR A C 1
ATOM 614 O O . THR A 1 83 ? 3.465 -6.216 -3.417 1.00 93.81 83 THR A O 1
ATOM 617 N N . GLY A 1 84 ? 2.982 -5.382 -5.436 1.00 93.75 84 GLY A N 1
ATOM 618 C CA . GLY A 1 84 ? 1.938 -4.475 -4.967 1.00 93.75 84 GLY A CA 1
ATOM 619 C C . GLY A 1 84 ? 0.832 -5.151 -4.171 1.00 93.75 84 GLY A C 1
ATOM 620 O O . GLY A 1 84 ? 0.398 -4.624 -3.148 1.00 93.75 84 GLY A O 1
ATOM 621 N N . GLY A 1 85 ? 0.389 -6.336 -4.589 1.00 96.12 85 GLY A N 1
ATOM 622 C CA . GLY A 1 85 ? -0.572 -7.137 -3.834 1.00 96.12 85 GLY A CA 1
ATOM 623 C C . GLY A 1 85 ? -0.047 -7.499 -2.442 1.00 96.12 85 GLY A C 1
ATOM 624 O O . GLY A 1 85 ? -0.729 -7.260 -1.440 1.00 96.12 85 GLY A O 1
ATOM 625 N N . ILE A 1 86 ? 1.176 -8.031 -2.360 1.00 96.25 86 ILE A N 1
ATOM 626 C CA . ILE A 1 86 ? 1.838 -8.378 -1.093 1.00 96.25 86 ILE A CA 1
ATOM 627 C C . ILE A 1 86 ? 2.003 -7.130 -0.221 1.00 96.25 86 ILE A C 1
ATOM 629 O O . ILE A 1 86 ? 1.630 -7.157 0.953 1.00 96.25 86 ILE A O 1
ATOM 633 N N . THR A 1 87 ? 2.465 -6.021 -0.791 1.00 95.38 87 THR A N 1
ATOM 634 C CA . THR A 1 87 ? 2.583 -4.728 -0.114 1.00 95.38 87 THR A CA 1
ATOM 635 C C . THR A 1 87 ? 1.251 -4.274 0.450 1.00 95.38 87 THR A C 1
ATOM 637 O O . THR A 1 87 ? 1.155 -3.963 1.635 1.00 95.38 87 THR A O 1
ATOM 640 N N . GLY A 1 88 ? 0.190 -4.300 -0.357 1.00 95.81 88 GLY A N 1
ATOM 641 C CA . GLY A 1 88 ? -1.157 -3.954 0.081 1.00 95.81 88 GLY A CA 1
ATOM 642 C C . GLY A 1 88 ? -1.626 -4.832 1.242 1.00 95.81 88 GLY A C 1
ATOM 643 O O . GLY A 1 88 ? -2.205 -4.337 2.209 1.00 95.81 88 GLY A O 1
ATOM 644 N N . LEU A 1 89 ? -1.314 -6.127 1.217 1.00 96.75 89 LEU A N 1
ATOM 645 C CA . LEU A 1 89 ? -1.634 -7.044 2.309 1.00 96.75 89 LEU A CA 1
ATOM 646 C C . LEU A 1 89 ? -0.851 -6.713 3.591 1.00 96.75 89 LEU A C 1
ATOM 648 O O . LEU A 1 89 ? -1.446 -6.678 4.671 1.00 96.75 89 LEU A O 1
ATOM 652 N N . LEU A 1 90 ? 0.447 -6.414 3.485 1.00 96.31 90 LEU A N 1
ATOM 653 C CA . LEU A 1 90 ? 1.290 -6.005 4.615 1.00 96.31 90 LEU A CA 1
ATOM 654 C C . LEU A 1 90 ? 0.832 -4.671 5.219 1.00 96.31 90 LEU A C 1
ATOM 656 O O . LEU A 1 90 ? 0.727 -4.556 6.443 1.00 96.31 90 LEU A O 1
ATOM 660 N N . ILE A 1 91 ? 0.475 -3.695 4.381 1.00 95.62 91 ILE A N 1
ATOM 661 C CA . ILE A 1 91 ? -0.135 -2.432 4.815 1.00 95.62 91 ILE A CA 1
ATOM 662 C C . ILE A 1 91 ? -1.444 -2.713 5.553 1.00 95.62 91 ILE A C 1
ATOM 664 O O . ILE A 1 91 ? -1.651 -2.206 6.655 1.00 95.62 91 ILE A O 1
ATOM 668 N N . GLY A 1 92 ? -2.323 -3.536 4.977 1.00 94.38 92 GLY A N 1
ATOM 669 C CA . GLY A 1 92 ? -3.599 -3.908 5.586 1.00 94.38 92 GLY A CA 1
ATOM 670 C C .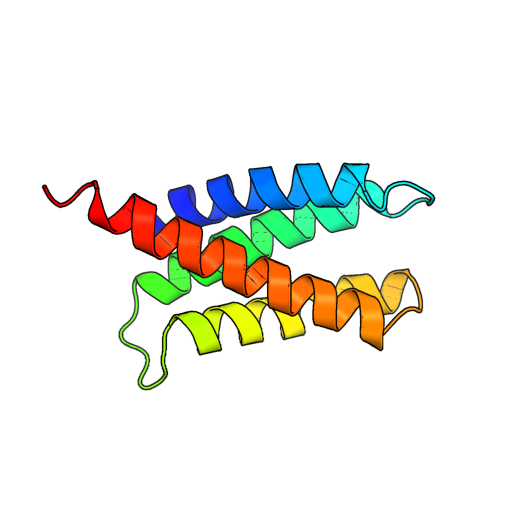 GLY A 1 92 ? -3.423 -4.563 6.955 1.00 94.38 92 GLY A C 1
ATOM 671 O O . GLY A 1 92 ? -4.134 -4.224 7.904 1.00 94.38 92 GLY A O 1
ATOM 672 N N . LEU A 1 93 ? -2.437 -5.450 7.106 1.00 94.81 93 LEU A N 1
ATOM 673 C CA . LEU A 1 93 ? -2.070 -6.003 8.409 1.00 94.81 93 LEU A CA 1
ATOM 674 C C . LEU A 1 93 ? -1.607 -4.899 9.364 1.00 94.81 93 LEU A C 1
ATOM 676 O O . LEU A 1 93 ? -2.155 -4.797 10.462 1.00 94.81 93 LEU A O 1
ATOM 680 N N . GLY A 1 94 ? -0.675 -4.040 8.945 1.00 92.12 94 GLY A N 1
ATOM 681 C CA . GLY A 1 94 ? -0.181 -2.924 9.755 1.00 92.12 94 GLY A CA 1
ATOM 682 C C . GLY A 1 94 ? -1.306 -2.013 10.251 1.00 92.12 94 GLY A C 1
ATOM 683 O O . GLY A 1 94 ? -1.421 -1.779 11.453 1.00 92.12 94 GLY A O 1
ATOM 684 N N . VAL A 1 95 ? -2.209 -1.593 9.360 1.00 92.12 95 VAL A N 1
ATOM 685 C CA . VAL A 1 95 ? -3.393 -0.791 9.709 1.00 92.12 95 VAL A CA 1
ATOM 686 C C . VAL A 1 95 ? -4.288 -1.534 10.696 1.00 92.12 95 VAL A C 1
ATOM 688 O O . VAL A 1 95 ? -4.705 -0.956 11.696 1.00 92.12 95 VAL A O 1
ATOM 691 N N . LYS A 1 96 ? -4.569 -2.821 10.468 1.00 90.06 96 LYS A N 1
ATOM 692 C CA . LYS A 1 96 ? -5.422 -3.626 11.355 1.00 90.06 96 LYS A CA 1
ATOM 693 C C . LYS A 1 96 ? -4.834 -3.769 12.762 1.00 90.06 96 LYS A C 1
ATOM 695 O O . LYS A 1 96 ? -5.596 -3.752 13.729 1.00 90.06 96 LYS A O 1
ATOM 700 N N . TYR A 1 97 ? -3.517 -3.931 12.884 1.00 89.00 97 TYR A N 1
ATOM 701 C CA . TYR A 1 97 ? -2.838 -4.051 14.176 1.00 89.00 97 TYR A CA 1
ATOM 702 C C . TYR A 1 97 ? -2.732 -2.701 14.894 1.00 89.00 97 TYR A C 1
ATOM 704 O O . TYR A 1 97 ? -3.135 -2.605 16.051 1.00 89.00 97 TYR A O 1
ATOM 712 N N . MET A 1 98 ? -2.283 -1.649 14.208 1.00 84.19 98 MET A N 1
ATOM 713 C CA . MET A 1 98 ? -2.093 -0.318 14.803 1.00 84.19 98 MET A CA 1
ATOM 714 C C . MET A 1 98 ? -3.418 0.389 15.125 1.00 84.19 98 MET A C 1
ATOM 716 O O . MET A 1 98 ? -3.518 1.100 16.120 1.00 84.19 98 MET A O 1
ATOM 720 N N . ALA A 1 99 ? -4.475 0.160 14.341 1.00 75.88 99 ALA A N 1
ATOM 721 C CA . ALA A 1 99 ? -5.798 0.706 14.650 1.00 75.88 99 ALA A CA 1
ATOM 722 C C . ALA A 1 99 ? -6.487 -0.016 15.824 1.00 75.88 99 ALA A C 1
ATOM 724 O O . ALA A 1 99 ? -7.414 0.538 16.410 1.00 75.88 99 ALA A O 1
ATOM 725 N N . ARG A 1 100 ? -6.066 -1.242 16.179 1.00 64.75 100 ARG A N 1
ATOM 726 C CA . ARG A 1 100 ? -6.566 -1.947 17.375 1.00 64.75 100 ARG A CA 1
ATOM 727 C C . ARG A 1 100 ? -5.936 -1.430 18.663 1.00 64.75 100 ARG A C 1
ATOM 729 O O . ARG A 1 100 ? -6.619 -1.402 19.678 1.00 64.75 100 ARG A O 1
ATOM 736 N N . THR A 1 101 ? -4.669 -1.022 18.626 1.00 59.31 101 THR A N 1
ATOM 737 C CA . THR A 1 101 ? -3.949 -0.533 19.811 1.00 59.31 101 THR A CA 1
ATOM 738 C C . THR A 1 101 ? -4.447 0.818 20.324 1.00 59.31 101 THR A C 1
ATOM 740 O O . THR A 1 101 ? -4.178 1.141 21.469 1.00 59.31 101 THR A O 1
ATOM 743 N N . GLU A 1 102 ? -5.199 1.589 19.532 1.00 52.34 102 GLU A N 1
ATOM 744 C CA . GLU A 1 102 ? -5.797 2.859 19.988 1.00 52.34 102 GLU A CA 1
ATOM 745 C C . GLU A 1 102 ? -7.148 2.695 20.716 1.00 52.34 102 GLU A C 1
ATOM 747 O O . GLU A 1 102 ? -7.698 3.679 21.204 1.00 52.34 102 GLU A O 1
ATOM 752 N N . VAL A 1 103 ? -7.716 1.482 20.757 1.00 49.78 103 VAL A N 1
ATOM 753 C CA . VAL A 1 103 ? -9.038 1.203 21.362 1.00 49.78 103 VAL A CA 1
ATOM 754 C C . VAL A 1 103 ? -8.913 0.504 22.731 1.00 49.78 103 VAL A C 1
ATOM 756 O O . VAL A 1 10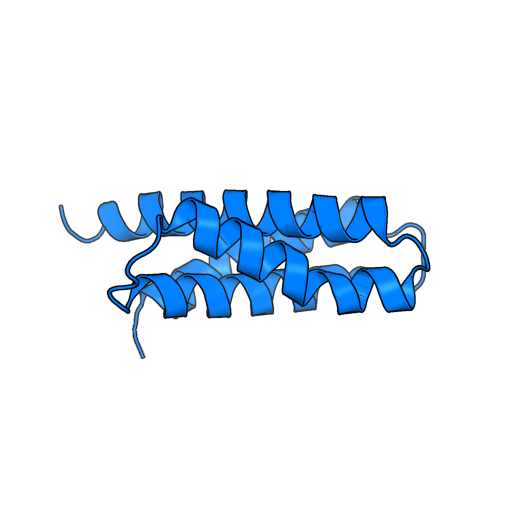3 ? -9.926 0.177 23.345 1.00 49.78 103 VAL A O 1
ATOM 759 N N . ALA A 1 104 ? -7.687 0.274 23.211 1.00 41.53 104 ALA A N 1
ATOM 760 C CA . ALA A 1 104 ? -7.389 -0.270 24.539 1.00 41.53 104 ALA A CA 1
ATOM 761 C C . ALA A 1 104 ? -6.922 0.844 25.483 1.00 41.53 104 ALA A C 1
ATOM 763 O O . ALA A 1 104 ? -7.294 0.778 26.674 1.00 41.53 104 ALA A O 1
#

Sequence (104 aa):
MDKRILIGAGVGLVLGLIEMFLFTQGNGGILWLIMGVVAGAAIGFASTRPFGINFLVLSFLIGLVLYLVVAANTGQYLDDILTGGITGLLIGLGVKYMARTEVA

pLDDT: mean 88.28, std 11.17, range [41.53, 96.75]

Radius of gyration: 13.17 Å; chains: 1; bounding box: 37×23×43 Å

Foldseek 3Di:
DDVLLVQLLVLLQVVLQVCLVVVVPDPCSVVSNVLSNVLSNVLSVVVVDDDPDDSLQVLLVSQLVSQVVVCVVVVPNPVSSNVRSVSSNSSSVSSVVVVVVVVD

=== Feature glossary ===
Annotated list of the representations used here:

Nearest PDB structures. The Foldseek neighbor list gives the closest experimentally determined structures in the PDB, ranked by structural alignment. TM-score near 1 means near-identical fold; near 0.3 means only rough topology match. This is how one finds what a novel AlphaFold prediction most resembles in the solved-structure universe.

Foldseek 3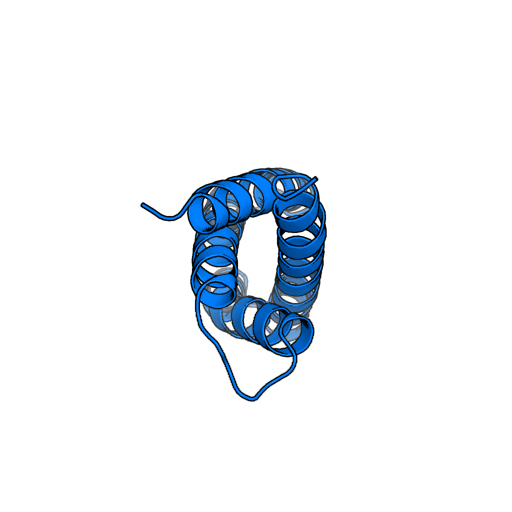Di. Foldseek's 3Di representation compresses backbone geometry into a per-residue letter drawn from a learned twenty-state alphabet. It captures the tertiary interaction pattern around each residue — which residues are packed against it in space, regardless of where they are in sequence.

Radius of gyration, Cα contacts, bounding box. Radius of gyration (Rg) is the root-mean-square distance of Cα atoms from their centroid — a single number for overall size and compactness. A globular domain of N residues has Rg ≈ 2.2·N^0.38 Å; an extended or disordered chain has a much larger Rg. The Cα contact count is the number of residue pairs whose Cα atoms are within 8 Å and are more than four positions apart in sequence — a standard proxy for tertiary packing density. The bounding box is the smallest axis-aligned box enclosing all Cα atoms.

InterPro / GO / CATH / organism. The annotation block draws on four external resources. InterPro: which protein families and domains the sequence belongs to. GO: standardized terms for what the protein does, what process it participates in, and where in the cell it acts. CATH: which structural fold it has in the CATH hierarchy. Organism: the species of origin.

mmCIF coordinates. The mmCIF block holds the 3D Cartesian coordinates of each backbone atom (N, Cα, C, O) in ångströms. mmCIF is the PDB's canonical archive format — a tagged-loop text representation of the atomic model.

pLDDT. pLDDT is the predicted lDDT-Cα score: AlphaFold's confidence that the local environment of each residue (all inter-atomic distances within 15 Å) is correctly placed. It is a per-residue number between 0 and 100, with higher meaning more reliable.

Backbone torsions (φ/ψ). φ (phi) and ψ (psi) are the two rotatable backbone dihedrals per residue: φ is the C(i-1)–N–Cα–C torsion, ψ is the N–Cα–C–N(i+1) torsion, both in degrees on (−180°, 180°]. α-helical residues cluster near (−60°, −45°); β-strand residues near (−120°, +130°). A Ramachandran plot is simply a scatter of (φ, ψ) for every residue.

B-factor. For experimental (PDB) structures, the B-factor (temperature factor) quantifies the positional spread of each atom in the crystal — a combination of thermal vibration and static disorder — in units of Å². High B-factors mark flexible loops or poorly resolved regions; low B-factors mark the rigid, well-ordered core.

Secondary structure (3-state, P-SEA). SS3 is a coarse helix/strand/coil call (letters a/b/c) made by the P-SEA algorithm from inter-Cα distances and dihedrals. It is less detailed than DSSP but needs only Cα positions.

Predicted aligned error. Predicted aligned error is AlphaFold's pairwise confidence. Unlike pLDDT (per-residue), PAE is per-residue-pair and captures whether two parts of the structure are correctly placed relative to each other. Units are ångströms of expected positional error.

Solvent-accessible surface area. Solvent-accessible surface area (SASA) is the area in Å² traced out by the centre of a 1.4 Å probe sphere (a water molecule) rolled over the protein's van der Waals surface (Shrake–Rupley / Lee–Richards construction). Buried residues have near-zero SASA; fully exposed residues can exceed 200 Å². The total SASA scales roughly with the number of surface residues.

Secondary structure (8-state, DSSP). The SS8 string is DSSP's per-residue secondary-structure call. α-helix (H) means an i→i+4 H-bond ladder; β-strand (E) means the residue participates in a β-sheet; 3₁₀ (G) and π (I) are tighter and wider helices; T/S are turns/bends; '-' is loop.

Rendered structure images. Structure images are PyMOL renders from six orthogonal camera directions. Cartoon representation draws helices as coils and strands as arrows; sticks shows the backbone as bonds; surface shows the solvent-excluded envelope. Rainbow coloring maps sequence position to hue (blue→red, N→C); chain coloring assigns a distinct color per polypeptide.

Sequence. The amino-acid sequence is the protein's primary structure: the linear order of residues from the N-terminus to the C-terminus, written in one-letter code. Everything else here — the 3D coordinates, the secondary structure, the domain annotati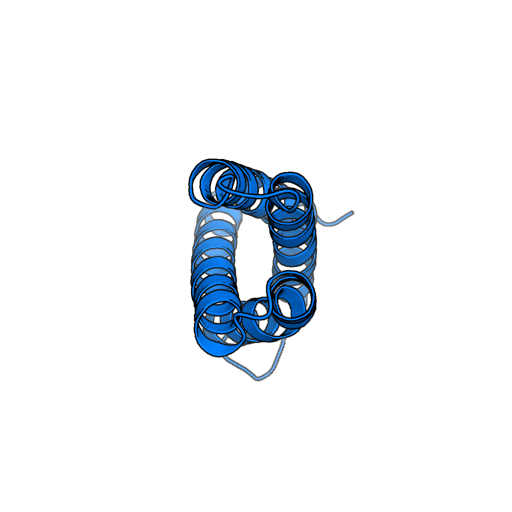ons — is ultimately a consequence of this string.

Contact-map, Ramachandran, and PAE plots. Three diagnostic plots accompany the record. The Cα contact map visualizes the tertiary structure as a 2D adjacency matrix (8 Å cutoff, sequence-local contacts suppressed). The Ramachandran plot shows the distribution of backbone (φ, ψ) torsions, with points in the α and β basins reflecting secondary structure content. The PAE plot shows AlphaFold's inter-residue confidence as a color matrix.